Protein AF-A0A9P4S6C1-F1 (afdb_monomer_lite)

Secondary structure (DSSP, 8-state):
--HHHHHHHTT--TT---TT---HHHHHHHHT-HHHHHHHHHT---TT-TTTTTHHHHHHHHTT-HHHHHHHHTSTTS-TTSSTTT--BTTTTB-HHHHHHTSS-HHHHHHHHHTT--TTPPPPTTTT--HHHHHHHTT-HHHHHHHHHTT--

Organism: NCBI:txid1346257

Sequence (153 aa):
MALLEFLLANGGTPDWTDEDGWQPLHYAARAEDIRSSRILLEAGPTPFDLDFGDGVIEQAIKSNRPESIVAIFDSTFYPQRSLVRTRRLKSFELTPIQFAAGSTNCYIIELLLQRGGHPNENPAYYGGRTALQEAAEKGRMAMISLLLNADAE

pLDDT: mean 79.66, std 16.15, range [39.06, 96.69]

InterPro domains:
  IPR002110 Ankyrin repeat [PF00023] (20-45)
  IPR002110 Ankyrin repeat [PF12796] (90-151)
  IPR002110 Ankyrin repeat [PS50088] (20-44)
  IPR002110 Ankyrin repeat [PS50088] (127-153)
  IPR002110 Ankyrin repeat [SM00248] (20-49)
  IPR002110 Ankyrin repeat [SM00248] (92-121)
  IPR002110 Ankyrin repeat [SM00248] (127-153)
  IPR036770 Ankyrin repeat-containing domain superfamily [G3DSA:1.25.40.20] (1-153)
  IPR036770 Ankyrin repeat-containing domain superfamily [SSF48403] (3-152)
  IPR050776 Ankyrin Repeat and Cyclin-Dependent Kinase Inhibitor [PTHR24201] (87-152)

Foldseek 3Di:
DDPLVVCVVVPNAQADADPVNDGPLLVCLLVLVLVSNLVSLVSPHPCPVLVRNLCSLVSNLVSVRQSSNVSVLPRPNNPLPDQQQPQQRVVFGDGSLLSNLLPQDLVNNVSSVVSPHAQAHFATPPPRDGSLRSNVVNVNVVSNVSSVVSVHD

Radius of gyration: 15.98 Å; chains: 1; bounding box: 37×26×48 Å

Structure (mmCIF, N/CA/C/O backbone):
data_AF-A0A9P4S6C1-F1
#
_entry.id   AF-A0A9P4S6C1-F1
#
loop_
_atom_site.group_PDB
_atom_site.id
_atom_site.type_symbol
_atom_site.label_atom_id
_atom_site.label_alt_id
_atom_site.label_comp_id
_atom_site.label_asym_id
_atom_site.label_entity_id
_atom_site.label_seq_id
_atom_site.pdbx_PDB_ins_code
_atom_site.Cartn_x
_atom_site.Cartn_y
_atom_site.Cartn_z
_atom_site.occupancy
_atom_site.B_iso_or_equiv
_atom_site.auth_seq_id
_atom_site.auth_comp_id
_atom_site.auth_asym_id
_atom_site.auth_atom_id
_atom_site.pdbx_PDB_model_num
ATOM 1 N N . MET A 1 1 ? 3.681 3.276 -30.479 1.00 58.34 1 MET A N 1
ATOM 2 C CA . MET A 1 1 ? 4.666 2.843 -29.472 1.00 58.34 1 MET A CA 1
ATOM 3 C C . MET A 1 1 ? 4.967 4.044 -28.594 1.00 58.34 1 MET A C 1
ATOM 5 O O . MET A 1 1 ? 5.342 5.082 -29.132 1.00 58.34 1 MET A O 1
ATOM 9 N N . ALA A 1 2 ? 4.667 3.957 -27.300 1.00 85.56 2 ALA A N 1
ATOM 10 C CA . ALA A 1 2 ? 4.966 5.016 -26.333 1.00 85.56 2 ALA A CA 1
ATOM 11 C C . ALA A 1 2 ? 6.478 5.055 -26.029 1.00 85.56 2 ALA A C 1
ATOM 13 O O . ALA A 1 2 ? 7.152 4.039 -26.182 1.00 85.56 2 ALA A O 1
ATOM 14 N N . LEU A 1 3 ? 7.018 6.201 -25.588 1.00 87.38 3 LEU A N 1
ATOM 15 C CA . LEU A 1 3 ? 8.454 6.354 -25.287 1.00 87.38 3 LEU A CA 1
ATOM 16 C C . LEU A 1 3 ? 8.959 5.284 -24.304 1.00 87.38 3 LEU A C 1
ATOM 18 O O . LEU A 1 3 ? 10.014 4.704 -24.523 1.00 87.38 3 LEU A O 1
ATOM 22 N N . LEU A 1 4 ? 8.176 4.979 -23.268 1.00 88.00 4 LEU A N 1
ATOM 23 C CA . LEU A 1 4 ? 8.488 3.931 -22.297 1.00 88.00 4 LEU A CA 1
ATOM 24 C C . LEU A 1 4 ? 8.632 2.545 -22.951 1.00 88.00 4 LEU A C 1
ATOM 26 O O . LEU A 1 4 ? 9.627 1.864 -22.737 1.00 88.00 4 LEU A O 1
ATOM 30 N N . GLU A 1 5 ? 7.669 2.150 -23.788 1.00 88.19 5 GLU A N 1
ATOM 31 C CA . GLU A 1 5 ? 7.699 0.874 -24.521 1.00 88.19 5 GLU A CA 1
ATOM 32 C C . GLU A 1 5 ? 8.920 0.803 -25.452 1.00 88.19 5 GLU A C 1
ATOM 34 O O . GLU A 1 5 ? 9.567 -0.235 -25.553 1.00 88.19 5 GLU A O 1
ATOM 39 N N . PHE A 1 6 ? 9.258 1.922 -26.105 1.00 90.88 6 PHE A N 1
ATOM 40 C CA . PHE A 1 6 ? 10.441 2.021 -26.955 1.00 90.88 6 PHE A CA 1
ATOM 41 C C . PHE A 1 6 ? 11.736 1.836 -26.156 1.00 90.88 6 PHE A C 1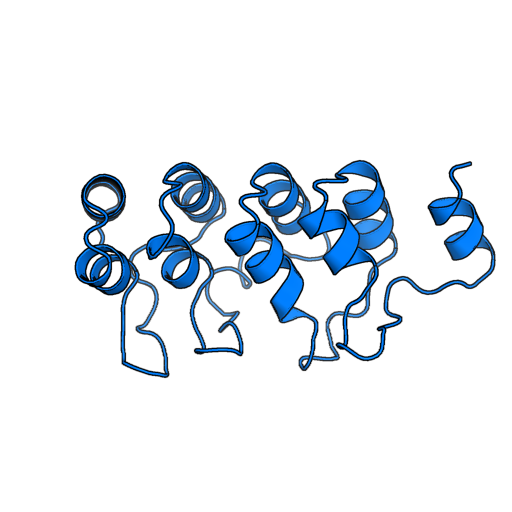
ATOM 43 O O . PHE A 1 6 ? 12.615 1.097 -26.593 1.00 90.88 6 PHE A O 1
ATOM 50 N N . LEU A 1 7 ? 11.859 2.478 -24.991 1.00 89.31 7 LEU A N 1
ATOM 51 C CA . LEU A 1 7 ? 13.043 2.352 -24.139 1.00 89.31 7 LEU A CA 1
ATOM 52 C C . LEU A 1 7 ? 13.220 0.914 -23.640 1.00 89.31 7 LEU A C 1
ATOM 54 O O . LEU A 1 7 ? 14.316 0.372 -23.765 1.00 89.31 7 LEU A O 1
ATOM 58 N N . LEU A 1 8 ? 12.145 0.269 -23.176 1.00 88.25 8 LEU A N 1
ATOM 59 C CA . LEU A 1 8 ? 12.174 -1.138 -22.757 1.00 88.25 8 LEU A CA 1
ATOM 60 C C . LEU A 1 8 ? 12.561 -2.072 -23.916 1.00 88.25 8 LEU A C 1
ATOM 62 O O . LEU A 1 8 ? 13.399 -2.957 -23.756 1.00 88.25 8 LEU A O 1
ATOM 66 N N . ALA A 1 9 ? 12.020 -1.837 -25.117 1.00 88.31 9 ALA A N 1
ATOM 67 C CA . ALA A 1 9 ? 12.350 -2.622 -26.308 1.00 88.31 9 ALA A CA 1
ATOM 68 C C . ALA A 1 9 ? 13.815 -2.472 -26.768 1.00 88.31 9 ALA A C 1
ATOM 70 O O . ALA A 1 9 ? 14.316 -3.334 -27.486 1.00 88.31 9 ALA A O 1
ATOM 71 N N . ASN A 1 10 ? 14.502 -1.400 -26.360 1.00 90.38 10 ASN A N 1
ATOM 72 C CA . ASN A 1 10 ? 15.899 -1.121 -26.708 1.00 90.38 10 ASN A CA 1
ATOM 73 C C . ASN A 1 10 ? 16.874 -1.368 -25.539 1.00 90.38 10 ASN A C 1
ATOM 75 O O . ASN A 1 10 ? 17.983 -0.837 -25.539 1.00 90.38 10 ASN A O 1
ATOM 79 N N . GLY A 1 11 ? 16.483 -2.182 -24.553 1.00 85.12 11 GLY A N 1
ATOM 80 C CA . GLY A 1 11 ? 17.360 -2.597 -23.453 1.00 85.12 11 GLY A CA 1
ATOM 81 C C . GLY A 1 11 ? 17.365 -1.664 -22.242 1.00 85.12 11 GLY A C 1
ATOM 82 O O . GLY A 1 11 ? 18.167 -1.867 -21.334 1.00 85.12 11 GLY A O 1
ATOM 83 N N . GLY A 1 12 ? 16.478 -0.666 -22.197 1.00 85.94 12 GLY A N 1
ATOM 84 C CA . GLY A 1 12 ? 16.157 0.019 -20.949 1.00 85.94 12 GLY A CA 1
ATOM 85 C C . GLY A 1 12 ? 15.526 -0.968 -19.971 1.00 85.94 12 GLY A C 1
ATOM 86 O O . GLY A 1 12 ? 14.682 -1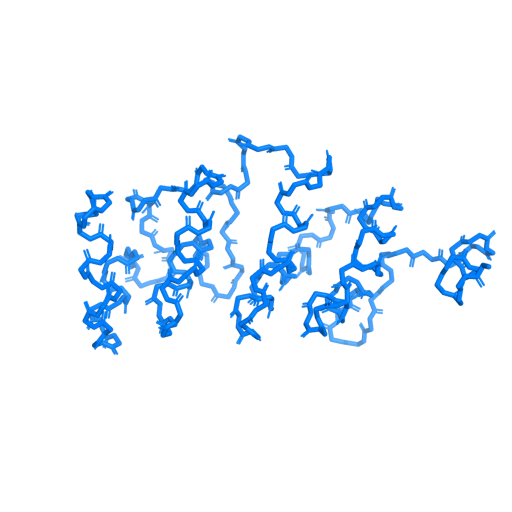.776 -20.362 1.00 85.94 12 GLY A O 1
ATOM 87 N N . THR A 1 13 ? 15.936 -0.923 -18.708 1.00 83.62 13 THR A N 1
ATOM 88 C CA . THR A 1 13 ? 15.449 -1.865 -17.699 1.00 83.62 13 THR A CA 1
ATOM 89 C C . THR A 1 13 ? 14.447 -1.182 -16.758 1.00 83.62 13 THR A C 1
ATOM 91 O O . THR A 1 13 ? 14.595 0.002 -16.440 1.00 83.62 13 THR A O 1
ATOM 94 N N . PRO A 1 14 ? 13.385 -1.885 -16.317 1.00 81.19 14 PRO A N 1
ATOM 95 C CA . PRO A 1 14 ? 12.378 -1.315 -15.419 1.00 81.19 14 PRO A CA 1
ATOM 96 C C . PRO A 1 14 ? 12.867 -1.185 -13.966 1.00 81.19 14 PRO A C 1
ATOM 98 O O . PRO A 1 14 ? 12.145 -0.639 -13.133 1.00 81.19 14 PRO A O 1
ATOM 101 N N . ASP A 1 15 ? 14.055 -1.710 -13.660 1.00 77.56 15 ASP A N 1
ATOM 102 C CA . ASP A 1 15 ? 14.622 -1.825 -12.317 1.00 77.56 15 ASP A CA 1
ATOM 103 C C . ASP A 1 15 ? 15.705 -0.789 -11.993 1.00 77.56 15 ASP A C 1
ATOM 105 O O . ASP A 1 15 ? 16.090 -0.690 -10.828 1.00 77.56 15 ASP A O 1
ATOM 109 N N . TRP A 1 16 ? 16.168 -0.001 -12.972 1.00 80.88 16 TRP A N 1
ATOM 110 C CA . TRP A 1 16 ? 17.127 1.071 -12.715 1.00 80.88 16 TRP A CA 1
ATOM 111 C C . TRP A 1 16 ? 16.592 2.049 -11.687 1.00 80.88 16 TRP A C 1
ATOM 113 O O . TRP A 1 16 ? 15.442 2.472 -11.762 1.00 80.88 16 TRP A O 1
ATOM 123 N N . THR A 1 17 ? 17.455 2.440 -10.762 1.00 79.88 17 THR A N 1
ATOM 124 C CA . THR A 1 17 ? 17.154 3.425 -9.734 1.00 79.88 17 THR A CA 1
ATOM 125 C C . THR A 1 17 ? 17.921 4.715 -9.979 1.00 79.88 17 THR A C 1
ATOM 127 O O . THR A 1 17 ? 19.026 4.696 -10.525 1.00 79.88 17 THR A O 1
ATOM 130 N N . ASP A 1 18 ? 17.355 5.838 -9.552 1.00 83.00 18 ASP A N 1
ATOM 131 C CA . ASP A 1 18 ? 18.097 7.092 -9.427 1.00 83.00 18 ASP A CA 1
ATOM 132 C C . ASP A 1 18 ? 18.928 7.148 -8.125 1.00 83.00 18 ASP A C 1
ATOM 134 O O . ASP A 1 18 ? 19.105 6.142 -7.434 1.00 83.00 18 ASP A O 1
ATOM 138 N N . GLU A 1 19 ? 19.459 8.331 -7.803 1.00 82.12 19 GLU A N 1
ATOM 139 C CA . GLU A 1 19 ? 20.272 8.591 -6.604 1.00 82.12 19 GLU A CA 1
ATOM 140 C C . GLU A 1 19 ? 19.498 8.387 -5.289 1.00 82.12 19 GLU A C 1
ATOM 142 O O . GLU A 1 19 ? 20.108 8.084 -4.263 1.00 82.12 19 GLU A O 1
ATOM 147 N N . ASP A 1 20 ? 18.167 8.497 -5.328 1.00 75.06 20 ASP A N 1
ATOM 148 C CA . ASP A 1 20 ? 17.262 8.262 -4.199 1.00 75.06 20 ASP A CA 1
ATOM 149 C C . ASP A 1 20 ? 16.781 6.799 -4.138 1.00 75.06 20 ASP A C 1
ATOM 151 O O . ASP A 1 20 ? 15.980 6.424 -3.274 1.00 75.06 20 ASP A O 1
ATOM 155 N N . GLY A 1 21 ? 17.251 5.959 -5.065 1.00 77.12 21 GLY A N 1
ATOM 156 C CA . GLY A 1 21 ? 16.842 4.567 -5.174 1.00 77.12 21 GLY A CA 1
ATOM 157 C C . GLY A 1 21 ? 15.474 4.370 -5.836 1.00 77.12 21 GLY A C 1
ATOM 158 O O . GLY A 1 21 ? 14.892 3.286 -5.749 1.00 77.12 21 GLY A O 1
ATOM 159 N N . TRP A 1 22 ? 14.916 5.389 -6.495 1.00 80.69 22 TRP A N 1
ATOM 160 C CA . TRP A 1 22 ? 13.603 5.290 -7.125 1.00 80.69 22 TRP A CA 1
ATOM 161 C C . TRP A 1 22 ? 13.684 4.651 -8.504 1.00 80.69 22 TRP A C 1
ATOM 163 O O . TRP A 1 22 ? 14.249 5.191 -9.451 1.00 80.69 22 TRP A O 1
ATOM 173 N N . GLN A 1 23 ? 13.008 3.515 -8.632 1.00 85.25 23 GLN A N 1
ATOM 174 C CA . GLN A 1 23 ? 12.674 2.914 -9.922 1.00 85.25 23 GLN A CA 1
ATOM 175 C C . GLN A 1 23 ? 11.615 3.724 -10.688 1.00 85.25 23 GLN A C 1
ATOM 177 O O . GLN A 1 23 ? 10.771 4.368 -10.053 1.00 85.25 23 GLN A O 1
ATOM 182 N N . PRO A 1 24 ? 11.532 3.600 -12.029 1.00 89.00 24 PRO A N 1
ATOM 183 C CA . PRO A 1 24 ? 10.462 4.182 -12.841 1.00 89.00 24 PRO A CA 1
ATOM 184 C C . PRO A 1 24 ? 9.047 3.932 -12.296 1.00 89.00 24 PRO A C 1
ATOM 186 O O . PRO A 1 24 ? 8.174 4.796 -12.405 1.00 89.00 24 PRO A O 1
ATOM 189 N N . LEU A 1 25 ? 8.816 2.777 -11.660 1.00 87.44 25 LEU A N 1
ATOM 190 C CA . LEU A 1 25 ? 7.514 2.434 -11.088 1.00 87.44 25 LEU A CA 1
ATOM 191 C C . LEU A 1 25 ? 7.128 3.338 -9.903 1.00 87.44 25 LEU A C 1
ATOM 193 O O . LEU A 1 25 ? 5.947 3.639 -9.750 1.00 87.44 25 LEU A O 1
ATOM 197 N N . HIS A 1 26 ? 8.086 3.844 -9.117 1.00 84.75 26 HIS A N 1
ATOM 198 C CA . HIS A 1 26 ? 7.812 4.825 -8.057 1.00 84.75 26 HIS A CA 1
ATOM 199 C C . HIS A 1 26 ? 7.205 6.102 -8.638 1.00 84.75 26 HIS A C 1
ATOM 201 O O . HIS A 1 26 ? 6.203 6.613 -8.134 1.00 84.75 26 HIS A O 1
ATOM 207 N N . TYR A 1 27 ? 7.783 6.590 -9.735 1.00 89.81 27 TYR A N 1
ATOM 208 C CA . TYR A 1 27 ? 7.311 7.781 -10.429 1.00 89.81 27 TYR A CA 1
ATOM 209 C C . TYR A 1 27 ? 5.931 7.571 -11.046 1.00 89.81 27 TYR A C 1
ATOM 211 O O . TYR A 1 27 ? 5.047 8.407 -10.848 1.00 89.81 27 TYR A O 1
ATOM 219 N N . ALA A 1 28 ? 5.722 6.444 -11.730 1.00 91.44 28 ALA A N 1
ATOM 220 C CA . ALA A 1 28 ? 4.429 6.106 -12.320 1.00 91.44 28 ALA A CA 1
ATOM 221 C C . ALA A 1 28 ? 3.333 5.971 -11.247 1.00 91.44 28 ALA A C 1
ATOM 223 O O . ALA A 1 28 ? 2.268 6.577 -11.376 1.00 91.44 28 ALA A O 1
ATOM 224 N N . ALA A 1 29 ? 3.622 5.276 -10.141 1.00 88.81 29 ALA A N 1
ATOM 225 C CA . ALA A 1 29 ? 2.691 5.109 -9.029 1.00 88.81 29 ALA A CA 1
ATOM 226 C C . ALA A 1 29 ? 2.353 6.444 -8.351 1.00 88.81 29 ALA A C 1
ATOM 228 O O . ALA A 1 29 ? 1.178 6.720 -8.102 1.00 88.81 29 ALA A O 1
ATOM 229 N N . ARG A 1 30 ? 3.357 7.301 -8.103 1.00 90.50 30 ARG A N 1
ATOM 230 C CA . ARG A 1 30 ? 3.186 8.647 -7.522 1.00 90.50 30 ARG A CA 1
ATOM 231 C C . ARG A 1 30 ? 2.360 9.573 -8.415 1.00 90.50 30 ARG A C 1
ATOM 233 O O . ARG A 1 30 ? 1.596 10.397 -7.902 1.00 90.50 30 ARG A O 1
ATOM 240 N N . ALA A 1 31 ? 2.548 9.465 -9.727 1.00 93.38 31 ALA A N 1
ATOM 241 C CA . ALA A 1 31 ? 1.842 10.251 -10.732 1.00 93.38 31 ALA A CA 1
ATOM 242 C C . ALA A 1 31 ? 0.445 9.704 -11.068 1.00 93.38 31 ALA A C 1
ATOM 244 O O . ALA A 1 31 ? -0.298 10.397 -11.754 1.00 93.38 31 ALA A O 1
ATOM 245 N N . GLU A 1 32 ? 0.088 8.507 -10.581 1.00 93.50 32 GLU A N 1
ATOM 246 C CA . GLU A 1 32 ? -1.136 7.786 -10.970 1.00 93.50 32 GLU A CA 1
ATOM 247 C C . GLU A 1 32 ? -1.201 7.456 -12.463 1.00 93.50 32 GLU A C 1
ATOM 249 O O . GLU A 1 32 ? -2.268 7.307 -13.058 1.00 93.50 32 GLU A O 1
ATOM 254 N N . ASP A 1 33 ? -0.033 7.310 -13.088 1.00 94.75 33 ASP A N 1
ATOM 255 C CA . ASP A 1 33 ? 0.057 6.870 -14.470 1.00 94.75 33 ASP A CA 1
ATOM 256 C C . ASP A 1 33 ? -0.129 5.352 -14.516 1.00 94.75 33 ASP A C 1
ATOM 258 O O . ASP A 1 33 ? 0.823 4.565 -14.485 1.00 94.75 33 ASP A O 1
ATOM 262 N N . ILE A 1 34 ? -1.394 4.934 -14.557 1.00 92.50 34 ILE A N 1
ATOM 263 C CA . ILE A 1 34 ? -1.789 3.521 -14.554 1.00 92.50 34 ILE A CA 1
ATOM 264 C C . ILE A 1 34 ? -1.261 2.788 -15.782 1.00 92.50 34 ILE A C 1
ATOM 266 O O . ILE A 1 34 ? -0.919 1.609 -15.694 1.00 92.50 34 ILE A O 1
ATOM 270 N N . ARG A 1 35 ? -1.165 3.470 -16.928 1.00 91.88 35 ARG A N 1
ATOM 271 C CA . ARG A 1 35 ? -0.653 2.856 -18.153 1.00 91.88 35 ARG A CA 1
ATOM 272 C C . ARG A 1 35 ? 0.826 2.534 -17.997 1.00 91.88 35 ARG A C 1
ATOM 274 O O . ARG A 1 35 ? 1.213 1.389 -18.219 1.00 91.88 35 ARG A O 1
ATOM 281 N N . SER A 1 36 ? 1.627 3.516 -17.594 1.00 91.12 36 SER A N 1
ATOM 282 C CA . SER A 1 36 ? 3.057 3.299 -17.368 1.00 91.12 36 SER A CA 1
ATOM 283 C C . SER A 1 36 ? 3.290 2.302 -16.237 1.00 91.12 36 SER A C 1
ATOM 285 O O . SER A 1 36 ? 4.142 1.430 -16.369 1.00 91.12 36 SER A O 1
ATOM 287 N N . SER A 1 37 ? 2.481 2.352 -15.172 1.00 89.31 37 SER A N 1
ATOM 288 C CA . SER A 1 37 ? 2.560 1.395 -14.062 1.00 89.31 37 SER A CA 1
ATOM 289 C C . SER A 1 37 ? 2.320 -0.039 -14.534 1.00 89.31 37 SER A C 1
ATOM 291 O O . SER A 1 37 ? 3.094 -0.921 -14.184 1.00 89.31 37 SER A O 1
ATOM 293 N N . ARG A 1 38 ? 1.298 -0.283 -15.369 1.00 87.62 38 ARG A N 1
ATOM 294 C CA . ARG A 1 38 ? 1.023 -1.614 -15.942 1.00 87.62 38 ARG A CA 1
ATOM 295 C C . ARG A 1 38 ? 2.157 -2.101 -16.835 1.00 87.62 38 ARG A C 1
ATOM 297 O O . ARG A 1 38 ? 2.617 -3.214 -16.634 1.00 87.62 38 ARG A O 1
ATOM 304 N N . ILE A 1 39 ? 2.644 -1.257 -17.747 1.00 88.31 39 ILE A N 1
ATOM 305 C CA . ILE A 1 39 ? 3.771 -1.601 -18.632 1.00 88.31 39 ILE A CA 1
ATOM 306 C C . ILE A 1 39 ? 5.006 -1.982 -17.808 1.00 88.31 39 ILE A C 1
ATOM 308 O O . ILE A 1 39 ? 5.656 -2.983 -18.093 1.00 88.31 39 ILE A O 1
ATOM 312 N N . LEU A 1 40 ? 5.319 -1.203 -16.769 1.00 87.12 40 LEU A N 1
ATOM 313 C CA . LEU A 1 40 ? 6.447 -1.479 -15.884 1.00 87.12 40 LEU A CA 1
ATOM 314 C C . LEU A 1 40 ? 6.236 -2.779 -15.103 1.00 87.12 40 LEU A C 1
ATOM 316 O O . LEU A 1 40 ? 7.125 -3.616 -15.105 1.00 87.12 40 LEU A O 1
ATOM 320 N N . LEU A 1 41 ? 5.065 -2.990 -14.495 1.00 82.00 41 LEU A N 1
ATOM 321 C CA . LEU A 1 41 ? 4.734 -4.222 -13.765 1.00 82.00 41 LEU A CA 1
ATOM 322 C C . LEU A 1 41 ? 4.787 -5.472 -14.664 1.00 82.00 41 LEU A C 1
ATOM 324 O O . LEU A 1 41 ? 5.265 -6.515 -14.224 1.00 82.00 41 LEU A O 1
ATOM 328 N N . GLU A 1 42 ? 4.330 -5.370 -15.915 1.00 82.62 42 GLU A N 1
ATOM 329 C CA . GLU A 1 42 ? 4.390 -6.441 -16.922 1.00 82.62 42 GLU A CA 1
ATOM 330 C C . GLU A 1 42 ? 5.823 -6.729 -17.385 1.00 82.62 42 GLU A C 1
ATOM 332 O O . GLU A 1 42 ? 6.167 -7.886 -17.626 1.00 82.62 42 GLU A O 1
ATOM 337 N N . ALA A 1 43 ? 6.673 -5.700 -17.466 1.00 81.56 43 ALA A N 1
ATOM 338 C CA . ALA A 1 43 ? 8.097 -5.853 -17.762 1.00 81.56 43 ALA A CA 1
ATOM 339 C C . ALA A 1 43 ? 8.874 -6.547 -16.626 1.00 81.56 43 ALA A C 1
ATOM 341 O O . ALA A 1 43 ? 10.018 -6.947 -16.831 1.00 81.56 43 ALA A O 1
ATOM 342 N N . GLY A 1 44 ? 8.251 -6.718 -15.454 1.00 72.06 44 GLY A N 1
ATOM 343 C CA . GLY A 1 44 ? 8.757 -7.525 -14.350 1.00 72.06 44 GLY A CA 1
ATOM 344 C C . GLY A 1 44 ? 9.988 -6.941 -13.659 1.00 72.06 44 GLY A C 1
ATOM 345 O O . GLY A 1 44 ? 11.044 -7.575 -13.703 1.00 72.06 44 GLY A O 1
ATOM 346 N N . PRO A 1 45 ? 9.888 -5.763 -13.006 1.00 64.88 45 PRO A N 1
ATOM 347 C CA . PRO A 1 45 ? 10.967 -5.232 -12.183 1.00 64.88 45 PRO A CA 1
ATOM 348 C C . PRO A 1 45 ? 11.375 -6.290 -11.158 1.00 64.88 45 PRO A C 1
ATOM 350 O O . PRO A 1 45 ? 10.526 -6.917 -10.517 1.00 64.88 45 PRO A O 1
ATOM 353 N N . THR A 1 46 ? 12.679 -6.528 -11.031 1.00 54.41 46 THR A N 1
ATOM 354 C CA . THR A 1 46 ? 13.204 -7.538 -10.114 1.00 54.41 46 THR A CA 1
ATOM 355 C C . THR A 1 46 ? 12.817 -7.162 -8.672 1.00 54.41 46 THR A C 1
ATOM 357 O O . THR A 1 46 ? 13.120 -6.063 -8.210 1.00 54.41 46 THR A O 1
ATOM 360 N N . PRO A 1 47 ? 12.120 -8.041 -7.926 1.00 47.72 47 PRO A N 1
ATOM 361 C CA . PRO A 1 47 ? 11.559 -7.690 -6.621 1.00 47.72 47 PRO A CA 1
ATOM 362 C C . PRO A 1 47 ? 12.560 -7.836 -5.461 1.00 47.72 47 PRO A C 1
ATOM 364 O O . PRO A 1 47 ? 12.137 -7.907 -4.309 1.00 47.72 47 PRO A O 1
ATOM 367 N N . PHE A 1 48 ? 13.868 -7.920 -5.735 1.00 42.12 48 PHE A N 1
ATOM 368 C CA . PHE A 1 48 ? 14.839 -8.443 -4.766 1.00 42.12 48 PHE A CA 1
ATOM 369 C C . PHE A 1 48 ? 15.942 -7.501 -4.301 1.00 42.12 48 PHE A C 1
ATOM 371 O O . PHE A 1 48 ? 16.604 -7.854 -3.325 1.00 42.12 48 PHE A O 1
ATOM 378 N N . ASP A 1 49 ? 16.057 -6.284 -4.834 1.00 42.50 49 ASP A N 1
ATOM 379 C CA . ASP A 1 49 ? 16.707 -5.231 -4.051 1.00 42.50 49 ASP A CA 1
ATOM 380 C C . ASP A 1 49 ? 15.687 -4.715 -3.034 1.00 42.50 49 ASP A C 1
ATOM 382 O O . ASP A 1 49 ? 15.023 -3.684 -3.176 1.00 42.50 49 ASP A O 1
ATOM 386 N N . LEU A 1 50 ? 15.563 -5.529 -1.981 1.00 42.38 50 LEU A N 1
ATOM 387 C CA . LEU A 1 50 ? 14.804 -5.328 -0.745 1.00 42.38 50 LEU A CA 1
ATOM 388 C C . LEU A 1 50 ? 15.144 -3.998 -0.049 1.00 42.38 50 LEU A C 1
ATOM 390 O O . LEU A 1 50 ? 14.527 -3.656 0.957 1.00 42.38 50 LEU A O 1
ATOM 394 N N . ASP A 1 51 ? 16.098 -3.230 -0.575 1.00 44.09 51 ASP A N 1
ATOM 395 C CA . ASP A 1 51 ? 16.373 -1.871 -0.142 1.00 44.09 51 ASP A CA 1
ATOM 396 C C . ASP A 1 51 ? 15.375 -0.835 -0.669 1.00 44.09 51 ASP A C 1
ATOM 398 O O . ASP A 1 51 ? 15.092 0.117 0.060 1.00 44.09 51 ASP A O 1
ATOM 402 N N . PHE A 1 52 ? 14.768 -1.052 -1.841 1.00 43.47 52 PHE A N 1
ATOM 403 C CA . PHE A 1 52 ? 13.931 -0.042 -2.510 1.00 43.47 52 PHE A CA 1
ATOM 404 C C . PHE A 1 52 ? 12.580 -0.566 -3.028 1.00 43.47 52 PHE A C 1
ATOM 406 O O . PHE A 1 52 ? 11.657 0.217 -3.246 1.00 43.47 52 PHE A O 1
ATOM 413 N N . GLY A 1 53 ? 12.401 -1.888 -3.149 1.00 43.38 53 GLY A N 1
ATOM 414 C CA . GLY A 1 53 ? 11.179 -2.513 -3.684 1.00 43.38 53 GLY A CA 1
ATOM 415 C C . GLY A 1 53 ? 9.909 -2.391 -2.822 1.00 43.38 53 GLY A C 1
ATOM 416 O O . GLY A 1 53 ? 8.834 -2.800 -3.270 1.00 43.38 53 GLY A O 1
ATOM 417 N N . ASP A 1 54 ? 10.008 -1.845 -1.608 1.00 55.84 54 ASP A N 1
ATOM 418 C CA . ASP A 1 54 ? 8.890 -1.687 -0.664 1.00 55.84 54 ASP A CA 1
ATOM 419 C C . ASP A 1 54 ? 8.265 -0.275 -0.707 1.00 55.84 54 ASP A C 1
ATOM 421 O O . ASP A 1 54 ? 7.134 -0.079 -0.258 1.00 55.84 54 ASP A O 1
ATOM 425 N N . GLY A 1 55 ? 8.947 0.701 -1.321 1.00 70.81 55 GLY A N 1
ATOM 426 C CA . GLY A 1 55 ? 8.533 2.106 -1.336 1.00 70.81 55 GLY A CA 1
ATOM 427 C C . GLY A 1 55 ? 7.385 2.438 -2.292 1.00 70.81 55 GLY A C 1
ATOM 428 O O . GLY A 1 55 ? 6.693 3.427 -2.074 1.00 70.81 55 GLY A O 1
ATOM 429 N N . VAL A 1 56 ? 7.126 1.637 -3.331 1.00 79.62 56 VAL A N 1
ATOM 430 C CA . VAL A 1 56 ? 6.115 1.979 -4.355 1.00 79.62 56 VAL A CA 1
ATOM 431 C C . VAL A 1 56 ? 4.701 2.042 -3.762 1.00 79.62 56 VAL A C 1
ATOM 433 O O . VAL A 1 56 ? 3.977 3.010 -4.001 1.00 79.62 56 VAL A O 1
ATOM 436 N N . ILE A 1 57 ? 4.303 1.039 -2.965 1.00 79.69 57 ILE A N 1
ATOM 437 C CA . ILE A 1 57 ? 2.978 1.016 -2.318 1.00 79.69 57 ILE A CA 1
ATOM 438 C C . ILE A 1 57 ? 2.896 2.116 -1.257 1.00 79.69 57 ILE A C 1
ATOM 440 O O . ILE A 1 57 ? 1.899 2.836 -1.219 1.00 79.69 57 ILE A O 1
ATOM 444 N N . GLU A 1 58 ? 3.943 2.306 -0.443 1.00 78.44 58 GLU A N 1
ATOM 445 C CA . GLU A 1 58 ? 3.990 3.431 0.500 1.00 78.44 58 GLU A CA 1
ATOM 446 C C . GLU A 1 58 ? 3.807 4.762 -0.214 1.00 78.44 58 GLU A C 1
ATOM 448 O O . GLU A 1 58 ? 3.040 5.605 0.237 1.00 78.44 58 GLU A O 1
ATOM 453 N N . GLN A 1 59 ? 4.514 4.962 -1.324 1.00 83.44 59 GLN A N 1
ATOM 454 C CA . GLN A 1 59 ? 4.488 6.201 -2.077 1.00 83.44 59 GLN A CA 1
ATOM 455 C C . GLN A 1 59 ? 3.108 6.433 -2.683 1.00 83.44 59 GLN A C 1
ATOM 457 O O . GLN A 1 59 ? 2.622 7.566 -2.649 1.00 83.44 59 GLN A O 1
ATOM 462 N N . ALA A 1 60 ? 2.457 5.383 -3.187 1.00 87.56 60 ALA A N 1
ATOM 463 C CA . ALA A 1 60 ? 1.081 5.454 -3.658 1.00 87.56 60 ALA A CA 1
ATOM 464 C C . ALA A 1 60 ? 0.117 5.827 -2.516 1.00 87.56 60 ALA A C 1
ATOM 466 O O . ALA A 1 60 ? -0.714 6.715 -2.698 1.00 87.56 60 ALA A O 1
ATOM 467 N N . ILE A 1 61 ? 0.278 5.257 -1.315 1.00 86.44 61 ILE A N 1
ATOM 468 C CA . ILE A 1 61 ? -0.530 5.619 -0.136 1.00 86.44 61 ILE A CA 1
ATOM 469 C C . ILE A 1 61 ? -0.256 7.068 0.303 1.00 86.44 61 ILE A C 1
ATOM 471 O O . ILE A 1 61 ? -1.191 7.860 0.409 1.00 86.44 61 ILE A O 1
ATOM 475 N N . LYS A 1 62 ? 1.015 7.450 0.496 1.00 85.19 62 LYS A N 1
ATOM 476 C CA . LYS A 1 62 ? 1.460 8.814 0.861 1.00 85.19 62 LYS A CA 1
ATOM 477 C C . LYS A 1 62 ? 0.944 9.864 -0.121 1.00 85.19 62 LYS A C 1
ATOM 479 O O . LYS A 1 62 ? 0.573 10.960 0.285 1.00 85.19 62 LYS A O 1
ATOM 484 N N . SER A 1 63 ? 0.927 9.525 -1.407 1.00 90.06 63 SER A N 1
ATOM 485 C CA . SER A 1 63 ? 0.496 10.420 -2.487 1.00 90.06 63 SER A CA 1
ATOM 486 C C . SER A 1 63 ? -1.003 10.338 -2.777 1.00 90.06 63 SER A C 1
ATOM 488 O O . SER A 1 63 ? -1.461 10.997 -3.706 1.00 90.06 63 SER A O 1
ATOM 490 N N . ASN A 1 64 ? -1.754 9.550 -2.002 1.00 92.19 64 ASN A N 1
ATOM 491 C CA . ASN A 1 64 ? -3.189 9.346 -2.149 1.00 92.19 64 ASN A CA 1
ATOM 492 C C . ASN A 1 64 ? -3.606 8.845 -3.545 1.00 92.19 64 ASN A C 1
ATOM 494 O O . ASN A 1 64 ? -4.451 9.463 -4.190 1.00 92.19 64 ASN A O 1
ATOM 498 N N . ARG A 1 65 ? -2.983 7.755 -4.015 1.00 93.75 65 ARG A N 1
ATOM 499 C CA . ARG A 1 65 ? -3.141 7.200 -5.373 1.00 93.75 65 ARG A CA 1
ATOM 500 C C . ARG A 1 65 ? -3.835 5.833 -5.386 1.00 93.75 65 ARG A C 1
ATOM 502 O O . ARG A 1 65 ? -3.153 4.809 -5.524 1.00 93.75 65 ARG A O 1
ATOM 509 N N . PRO A 1 66 ? -5.155 5.765 -5.156 1.00 90.75 66 PRO A N 1
ATOM 510 C CA . PRO A 1 66 ? -5.847 4.494 -4.990 1.00 90.75 66 PRO A CA 1
ATOM 511 C C . PRO A 1 66 ? -5.821 3.614 -6.246 1.00 90.75 66 PRO A C 1
ATOM 513 O O . PRO A 1 66 ? -5.684 2.396 -6.123 1.00 90.75 66 PRO A O 1
ATOM 516 N N . GLU A 1 67 ? -5.874 4.178 -7.451 1.00 91.31 67 GLU A N 1
ATOM 517 C CA . GLU A 1 67 ? -5.825 3.387 -8.685 1.00 91.31 67 GLU A CA 1
ATOM 518 C C . GLU A 1 67 ? -4.443 2.758 -8.901 1.00 91.31 67 GLU A C 1
ATOM 520 O O . GLU A 1 67 ? -4.348 1.618 -9.363 1.00 91.31 67 GLU A O 1
ATOM 525 N N . SER A 1 68 ? -3.369 3.454 -8.511 1.00 89.06 68 SER A N 1
ATOM 526 C CA . SER A 1 68 ? -2.018 2.879 -8.498 1.00 89.06 68 SER A CA 1
ATOM 527 C C . SER A 1 68 ? -1.933 1.711 -7.522 1.00 89.06 68 SER A C 1
ATOM 529 O O . SER A 1 68 ? -1.396 0.663 -7.873 1.00 89.06 68 SER A O 1
ATOM 531 N N . ILE A 1 69 ? -2.497 1.861 -6.317 1.00 85.88 69 ILE A N 1
ATOM 532 C CA . ILE A 1 69 ? -2.563 0.791 -5.309 1.00 85.88 69 ILE A CA 1
ATOM 533 C C . ILE A 1 69 ? -3.260 -0.438 -5.903 1.00 85.88 69 ILE A C 1
ATOM 535 O O . ILE A 1 69 ? -2.718 -1.541 -5.856 1.00 85.88 69 ILE A O 1
ATOM 539 N N . VAL A 1 70 ? -4.419 -0.240 -6.534 1.00 85.62 70 VAL A N 1
ATOM 540 C CA . VAL A 1 70 ? -5.177 -1.303 -7.207 1.00 85.62 70 VAL A CA 1
ATOM 541 C C . VAL A 1 70 ? -4.353 -1.979 -8.301 1.00 85.62 70 VAL A C 1
ATOM 543 O O . VAL A 1 70 ? -4.260 -3.206 -8.309 1.00 85.62 70 VAL A O 1
ATOM 546 N N . ALA A 1 71 ? -3.730 -1.204 -9.193 1.00 85.00 71 ALA A N 1
ATOM 547 C CA . ALA A 1 71 ? -2.931 -1.733 -10.297 1.00 85.00 71 ALA A CA 1
ATOM 548 C C . ALA A 1 71 ? -1.727 -2.552 -9.811 1.00 85.00 71 ALA A C 1
ATOM 550 O O . ALA A 1 71 ? -1.399 -3.575 -10.410 1.00 85.00 71 ALA A O 1
ATOM 551 N N . ILE A 1 72 ? -1.098 -2.126 -8.713 1.00 81.31 72 ILE A N 1
ATOM 552 C CA . ILE A 1 72 ? 0.002 -2.853 -8.079 1.00 81.31 72 ILE A CA 1
ATOM 553 C C . ILE A 1 72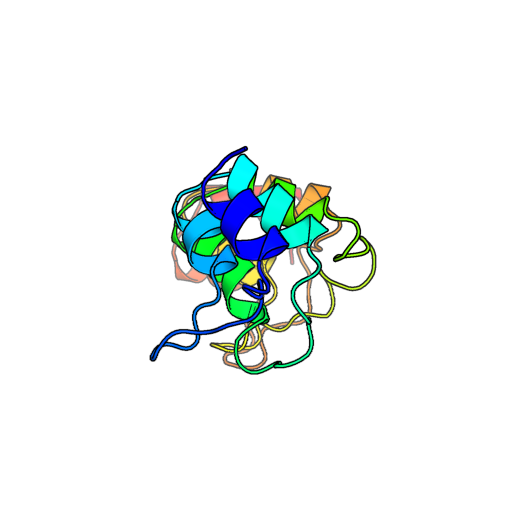 ? -0.515 -4.161 -7.466 1.00 81.31 72 ILE A C 1
ATOM 555 O O . ILE A 1 72 ? 0.035 -5.216 -7.761 1.00 81.31 72 ILE A O 1
ATOM 559 N N . PHE A 1 73 ? -1.592 -4.131 -6.675 1.00 76.56 73 PHE A N 1
ATOM 560 C CA . PHE A 1 73 ? -2.143 -5.339 -6.039 1.00 76.56 73 PHE A CA 1
ATOM 561 C C . PHE A 1 73 ? -2.748 -6.354 -7.021 1.00 76.56 73 PHE A C 1
ATOM 563 O O . PHE A 1 73 ? -2.764 -7.545 -6.720 1.00 76.56 73 PHE A O 1
ATOM 570 N N . ASP A 1 74 ? -3.252 -5.906 -8.174 1.00 78.62 74 ASP A N 1
ATOM 571 C CA . ASP A 1 74 ? -3.807 -6.784 -9.216 1.00 78.62 74 ASP A CA 1
ATOM 572 C C . ASP A 1 74 ? -2.745 -7.341 -10.173 1.00 78.62 74 ASP A C 1
ATOM 574 O O . ASP A 1 74 ? -3.065 -8.153 -11.045 1.00 78.62 74 ASP A O 1
ATOM 578 N N . SER A 1 75 ? -1.486 -6.919 -10.043 1.00 74.25 75 SER A N 1
ATOM 579 C CA . SER A 1 75 ? -0.423 -7.390 -10.923 1.00 74.25 75 SER A CA 1
ATOM 580 C C . SER A 1 75 ? -0.093 -8.860 -10.646 1.00 74.25 75 SER A C 1
ATOM 582 O O . SER A 1 75 ? -0.041 -9.322 -9.503 1.00 74.25 75 SER A O 1
ATOM 584 N N . THR A 1 76 ? 0.190 -9.616 -11.707 1.00 61.78 76 THR A N 1
ATOM 585 C CA . THR A 1 76 ? 0.589 -11.031 -11.610 1.00 61.78 76 THR A CA 1
ATOM 586 C C . THR A 1 76 ? 1.924 -11.226 -10.887 1.00 61.78 76 THR A C 1
ATOM 588 O O . THR A 1 76 ? 2.232 -12.338 -10.466 1.00 61.78 76 THR A O 1
ATOM 591 N N . PHE A 1 77 ? 2.705 -10.152 -10.732 1.00 57.38 77 PHE A N 1
ATOM 592 C CA . PHE A 1 77 ? 3.965 -10.126 -9.988 1.00 57.38 77 PHE A CA 1
ATOM 593 C C . PHE A 1 77 ? 3.760 -10.116 -8.466 1.00 57.38 77 PHE A C 1
ATOM 595 O O . PHE A 1 77 ? 4.669 -10.482 -7.721 1.00 57.38 77 PHE A O 1
ATOM 602 N N . TYR A 1 78 ? 2.563 -9.752 -7.998 1.00 54.31 78 TYR A N 1
ATOM 603 C CA . TYR A 1 78 ? 2.214 -9.644 -6.586 1.00 54.31 78 TYR A CA 1
ATOM 604 C C . TYR A 1 78 ? 1.083 -10.624 -6.214 1.00 54.31 78 TYR A C 1
ATOM 606 O O . TYR A 1 78 ? -0.053 -10.209 -5.987 1.00 54.31 78 TYR A O 1
ATOM 614 N N . PRO A 1 79 ? 1.338 -11.948 -6.136 1.00 45.84 79 PRO A N 1
ATOM 615 C CA . PRO A 1 79 ? 0.285 -12.921 -5.862 1.00 45.84 79 PRO A CA 1
ATOM 616 C C . PRO A 1 79 ? -0.394 -12.671 -4.503 1.00 45.84 79 PRO A C 1
ATOM 618 O O . PRO A 1 79 ? 0.246 -12.605 -3.449 1.00 45.84 79 PRO A O 1
ATOM 621 N N . GLN A 1 80 ? -1.727 -12.588 -4.560 1.00 44.44 80 GLN A N 1
ATOM 622 C CA . GLN A 1 80 ? -2.684 -12.105 -3.551 1.00 44.44 80 GLN A CA 1
ATOM 623 C C . GLN A 1 80 ? -2.730 -12.824 -2.182 1.00 44.44 80 GLN A C 1
ATOM 625 O O . GLN A 1 80 ? -3.721 -12.724 -1.465 1.00 44.44 80 GLN A O 1
ATOM 630 N N . ARG A 1 81 ? -1.709 -13.580 -1.767 1.00 39.34 81 ARG A N 1
ATOM 631 C CA . ARG A 1 81 ? -1.762 -14.331 -0.493 1.00 39.34 81 ARG A CA 1
ATOM 632 C C . ARG A 1 81 ? -0.601 -14.121 0.467 1.00 39.34 81 ARG A C 1
ATOM 634 O O . ARG A 1 81 ? -0.745 -14.484 1.629 1.00 39.34 81 ARG A O 1
ATOM 641 N N . SER A 1 82 ? 0.498 -13.502 0.036 1.00 40.19 82 SER A N 1
ATOM 642 C CA . SER A 1 82 ? 1.676 -13.309 0.901 1.00 40.19 82 SER A CA 1
ATOM 643 C C . SER A 1 82 ? 2.092 -11.850 1.094 1.00 40.19 82 SER A C 1
ATOM 645 O O . SER A 1 82 ? 3.017 -11.585 1.849 1.00 40.19 82 SER A O 1
ATOM 647 N N . LEU A 1 83 ? 1.456 -10.886 0.423 1.00 44.88 83 LEU A N 1
ATOM 648 C CA . LEU A 1 83 ? 1.999 -9.522 0.355 1.00 44.88 83 LEU A CA 1
ATOM 649 C C . LEU A 1 83 ? 1.356 -8.532 1.319 1.00 44.88 83 LEU A C 1
ATOM 651 O O . LEU A 1 83 ? 2.053 -7.643 1.795 1.00 44.88 83 LEU A O 1
ATOM 655 N N . VAL A 1 84 ? 0.082 -8.709 1.683 1.00 47.91 84 VAL A N 1
ATOM 656 C CA . VAL A 1 84 ? -0.539 -7.828 2.689 1.00 47.91 84 VAL A CA 1
ATOM 657 C C . VAL A 1 84 ? -0.152 -8.221 4.120 1.00 47.91 84 VAL A C 1
ATOM 659 O O . VAL A 1 84 ? -0.051 -7.358 4.984 1.00 47.91 84 VAL A O 1
ATOM 662 N N . ARG A 1 85 ? 0.167 -9.506 4.333 1.00 39.06 85 ARG A N 1
ATOM 663 C CA . ARG A 1 85 ? 0.533 -10.092 5.635 1.00 39.06 85 ARG A CA 1
ATOM 664 C C . ARG A 1 85 ? 2.024 -10.062 5.972 1.00 39.06 85 ARG A C 1
ATOM 666 O O . ARG A 1 85 ? 2.392 -10.291 7.118 1.00 39.06 85 ARG A O 1
ATOM 673 N N . THR A 1 86 ? 2.902 -9.871 4.986 1.00 39.81 86 THR A N 1
ATOM 674 C CA . THR A 1 86 ? 4.343 -10.142 5.175 1.00 39.81 86 THR A CA 1
ATOM 675 C C . THR A 1 86 ? 5.253 -8.987 4.774 1.00 39.81 86 THR A C 1
ATOM 677 O O . THR A 1 86 ? 6.448 -9.043 5.051 1.00 39.81 86 THR A O 1
ATOM 680 N N . ARG A 1 87 ? 4.731 -7.908 4.179 1.00 49.81 87 ARG A N 1
ATOM 681 C CA . ARG A 1 87 ? 5.578 -6.789 3.754 1.00 49.81 87 ARG A CA 1
ATOM 682 C C . ARG A 1 87 ? 5.584 -5.677 4.795 1.00 49.81 87 ARG A C 1
ATOM 684 O O . ARG A 1 87 ? 4.768 -4.762 4.767 1.00 49.81 87 ARG A O 1
ATOM 691 N N . ARG A 1 88 ? 6.503 -5.827 5.747 1.00 52.03 88 ARG A N 1
ATOM 692 C CA . ARG A 1 88 ? 6.885 -4.815 6.732 1.00 52.03 88 ARG A CA 1
ATOM 693 C C . ARG A 1 88 ? 7.598 -3.667 6.009 1.00 52.03 88 ARG A C 1
ATOM 695 O O . ARG A 1 88 ? 8.738 -3.806 5.594 1.00 52.03 88 ARG A O 1
ATOM 702 N N . LEU A 1 89 ? 6.907 -2.546 5.855 1.00 53.81 89 LEU A N 1
ATOM 703 C CA . LEU A 1 89 ? 7.373 -1.303 5.245 1.00 53.81 89 LEU A CA 1
ATOM 704 C C . LEU A 1 89 ? 8.609 -0.754 5.968 1.00 53.81 89 LEU A C 1
ATOM 706 O O . LEU A 1 89 ? 8.516 -0.418 7.144 1.00 53.81 89 LEU A O 1
ATOM 710 N N . LYS A 1 90 ? 9.760 -0.641 5.297 1.00 54.69 90 LYS A N 1
ATOM 711 C CA . LYS A 1 90 ? 11.073 -0.395 5.930 1.00 54.69 90 LYS A CA 1
ATOM 712 C C . LYS A 1 90 ? 11.145 0.768 6.918 1.00 54.69 90 LYS A C 1
ATOM 714 O O . LYS A 1 90 ? 11.897 0.688 7.883 1.00 54.69 90 LYS A O 1
ATOM 719 N N . SER A 1 91 ? 10.397 1.849 6.693 1.00 52.25 91 SER A N 1
ATOM 720 C CA . SER A 1 91 ? 10.502 3.033 7.555 1.00 52.25 91 SER A CA 1
ATOM 721 C C . SER A 1 91 ? 10.027 2.780 8.995 1.00 52.25 91 SER A C 1
ATOM 723 O O . SER A 1 91 ? 10.498 3.467 9.897 1.00 52.25 91 SER A O 1
ATOM 725 N N . PHE A 1 92 ? 9.176 1.769 9.228 1.00 51.59 92 PHE A N 1
ATOM 726 C CA . PHE A 1 92 ? 8.647 1.419 10.560 1.00 51.59 92 PHE A CA 1
ATOM 727 C C . PHE A 1 92 ? 8.243 -0.062 10.727 1.00 51.59 92 PHE A C 1
ATOM 729 O O . PHE A 1 92 ? 7.626 -0.435 11.724 1.00 51.59 92 PHE A O 1
ATOM 736 N N . GLU A 1 93 ? 8.567 -0.906 9.750 1.00 63.47 93 GLU A N 1
ATOM 737 C CA . GLU A 1 93 ? 8.056 -2.270 9.579 1.00 63.47 93 GLU A CA 1
ATOM 738 C C . GLU A 1 93 ? 6.521 -2.368 9.687 1.00 63.47 93 GLU A C 1
ATOM 740 O O . GLU A 1 93 ? 5.977 -3.288 10.298 1.00 63.47 93 GLU A O 1
ATOM 745 N N . LEU A 1 94 ? 5.816 -1.395 9.105 1.00 67.75 94 LEU A N 1
ATOM 746 C CA . LEU A 1 94 ? 4.350 -1.328 9.109 1.00 67.75 94 LEU A CA 1
ATOM 747 C C . LEU A 1 94 ? 3.758 -2.218 8.015 1.00 67.75 94 LEU A C 1
ATOM 749 O O . LEU A 1 94 ? 4.364 -2.390 6.965 1.00 67.75 94 LEU A O 1
ATOM 753 N N . THR A 1 95 ? 2.543 -2.720 8.190 1.00 77.06 95 THR A N 1
ATOM 754 C CA . THR A 1 95 ? 1.758 -3.214 7.048 1.00 77.06 95 THR A CA 1
ATOM 755 C C . THR A 1 95 ? 1.150 -2.036 6.273 1.00 77.06 95 THR A C 1
ATOM 757 O O . THR A 1 95 ? 0.973 -0.950 6.839 1.00 77.06 95 THR A O 1
ATOM 760 N N . PRO A 1 96 ? 0.768 -2.205 4.990 1.00 81.19 96 PRO A N 1
ATOM 761 C CA . PRO A 1 96 ? 0.095 -1.147 4.232 1.00 81.19 96 PRO A CA 1
ATOM 762 C C . PRO A 1 96 ? -1.143 -0.577 4.941 1.00 81.19 96 PRO A C 1
ATOM 764 O O . PRO A 1 96 ? -1.375 0.629 4.889 1.00 81.19 96 PRO A O 1
ATOM 767 N N . ILE A 1 97 ? -1.906 -1.424 5.647 1.00 87.06 97 ILE A N 1
ATOM 768 C CA . ILE A 1 97 ? -3.080 -1.010 6.431 1.00 87.06 97 ILE A CA 1
ATOM 769 C C . ILE A 1 97 ? -2.676 -0.133 7.619 1.00 87.06 97 ILE A C 1
ATOM 771 O O . ILE A 1 97 ? -3.288 0.910 7.833 1.00 87.06 97 ILE A O 1
ATOM 775 N N . GLN A 1 98 ? -1.626 -0.500 8.359 1.00 84.88 98 GLN A N 1
ATOM 776 C CA . GLN A 1 98 ? -1.135 0.317 9.473 1.00 84.88 98 GLN A CA 1
ATOM 777 C C . GLN A 1 98 ? -0.633 1.681 8.988 1.00 84.88 98 GLN A C 1
ATOM 779 O O . GLN A 1 98 ? -0.952 2.704 9.586 1.00 84.88 98 GLN A O 1
ATOM 784 N N . PHE A 1 99 ? 0.088 1.712 7.864 1.00 83.81 99 PHE A N 1
ATOM 785 C CA . PHE A 1 99 ? 0.567 2.961 7.277 1.00 83.81 99 PHE A CA 1
ATOM 786 C C . PHE A 1 99 ? -0.588 3.853 6.781 1.00 83.81 99 PHE A C 1
ATOM 788 O O . PHE A 1 99 ? -0.620 5.056 7.048 1.00 83.81 99 PHE A O 1
ATOM 795 N N . ALA A 1 100 ? -1.575 3.270 6.094 1.00 89.50 100 ALA A N 1
ATOM 796 C CA . ALA A 1 100 ? -2.740 3.997 5.595 1.00 89.50 100 ALA A CA 1
ATOM 797 C C . ALA A 1 100 ? -3.665 4.508 6.714 1.00 89.50 100 ALA A C 1
ATOM 799 O O . ALA A 1 100 ? -4.342 5.519 6.513 1.00 89.50 100 ALA A O 1
ATOM 800 N N . ALA A 1 101 ? -3.669 3.877 7.892 1.00 91.81 101 ALA A N 1
ATOM 801 C CA . ALA A 1 101 ? -4.529 4.263 9.010 1.00 91.81 101 ALA A CA 1
ATOM 802 C C . ALA A 1 101 ? -4.209 5.657 9.584 1.00 91.81 101 ALA A C 1
ATOM 804 O O . ALA A 1 101 ? -5.100 6.336 10.095 1.00 91.81 101 ALA A O 1
ATOM 805 N N . GLY A 1 102 ? -2.967 6.132 9.440 1.00 86.25 102 GLY A N 1
ATOM 806 C CA . GLY A 1 102 ? -2.596 7.510 9.788 1.00 86.25 102 GLY A CA 1
ATOM 807 C C . GLY A 1 102 ? -3.097 8.566 8.786 1.00 86.25 102 GLY A C 1
ATOM 808 O O . GLY A 1 102 ? -3.127 9.769 9.094 1.00 86.25 102 GLY A O 1
ATOM 809 N N . SER A 1 103 ? -3.503 8.140 7.585 1.00 86.38 103 SER A N 1
ATOM 810 C CA . SER A 1 103 ? -4.013 9.023 6.531 1.00 86.38 103 SER A CA 1
ATOM 811 C C . SER A 1 103 ? -5.456 9.472 6.800 1.00 86.38 103 SER A C 1
ATOM 813 O O . SER A 1 103 ? -6.133 8.994 7.709 1.00 86.38 103 SER A O 1
ATOM 815 N N . THR A 1 104 ? -5.948 10.433 6.019 1.00 87.38 104 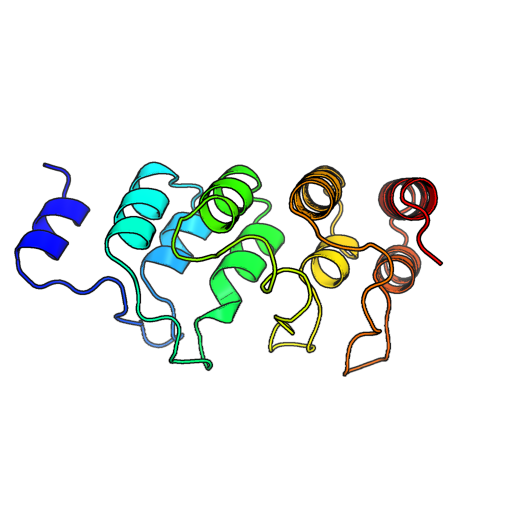THR A N 1
ATOM 816 C CA . THR A 1 104 ? -7.357 10.858 6.060 1.00 87.38 104 THR A CA 1
ATOM 817 C C . THR A 1 104 ? -8.234 10.117 5.054 1.00 87.38 104 THR A C 1
ATOM 819 O O . THR A 1 104 ? -9.457 10.221 5.141 1.00 87.38 104 THR A O 1
ATOM 822 N N . ASN A 1 105 ? -7.649 9.384 4.100 1.00 90.69 105 ASN A N 1
ATOM 823 C CA . ASN A 1 105 ? -8.415 8.734 3.046 1.00 90.69 105 ASN A CA 1
ATOM 824 C C . ASN A 1 105 ? -8.809 7.305 3.441 1.00 90.69 105 ASN A C 1
ATOM 826 O O . ASN A 1 105 ? -8.060 6.351 3.238 1.00 90.69 105 ASN A O 1
ATOM 830 N N . CYS A 1 106 ? -10.026 7.175 3.962 1.00 93.62 106 CYS A N 1
ATOM 831 C CA . CYS A 1 106 ? -10.628 5.901 4.353 1.00 93.62 106 CYS A CA 1
ATOM 832 C C . CYS A 1 106 ? -10.729 4.901 3.189 1.00 93.62 106 CYS A C 1
ATOM 834 O O . CYS A 1 106 ? -10.578 3.702 3.410 1.00 93.62 106 CYS A O 1
ATOM 836 N N . TYR A 1 107 ? -10.887 5.384 1.951 1.00 93.94 107 TYR A N 1
ATOM 837 C CA . TYR A 1 107 ? -11.001 4.531 0.764 1.00 93.94 107 TYR A CA 1
ATOM 838 C C . TYR A 1 107 ? -9.7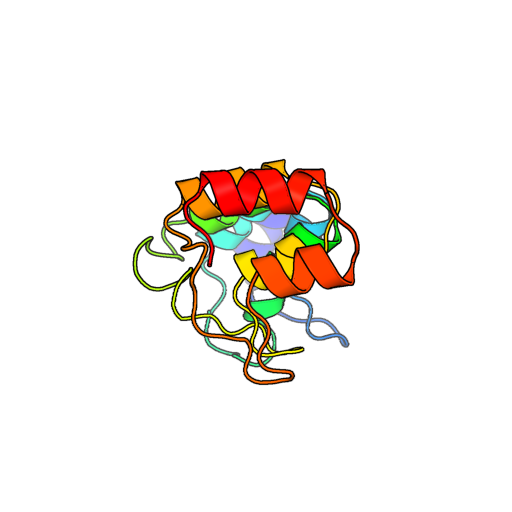70 3.641 0.559 1.00 93.94 107 TYR A C 1
ATOM 840 O O . TYR A 1 107 ? -9.882 2.503 0.113 1.00 93.94 107 TYR A O 1
ATOM 848 N N . ILE A 1 108 ? -8.583 4.122 0.943 1.00 92.00 108 ILE A N 1
ATOM 849 C CA . ILE A 1 108 ? -7.363 3.316 0.857 1.00 92.00 108 ILE A CA 1
ATOM 850 C C . ILE A 1 108 ? -7.445 2.108 1.800 1.00 92.00 108 ILE A C 1
ATOM 852 O O . ILE A 1 108 ? -7.061 1.015 1.397 1.00 92.00 108 ILE A O 1
ATOM 856 N N . ILE A 1 109 ? -7.977 2.258 3.020 1.00 92.56 109 ILE A N 1
ATOM 857 C CA . ILE A 1 109 ? -8.170 1.110 3.919 1.00 92.56 109 ILE A CA 1
ATOM 858 C C . ILE A 1 109 ? -9.196 0.136 3.345 1.00 92.56 109 ILE A C 1
ATOM 860 O O . ILE A 1 109 ? -8.947 -1.066 3.368 1.00 92.56 109 ILE A O 1
ATOM 864 N N . GLU A 1 110 ? -10.304 0.623 2.783 1.00 92.56 110 GLU A N 1
ATOM 865 C CA . GLU A 1 110 ? -11.305 -0.248 2.148 1.00 92.56 110 GLU A CA 1
ATOM 866 C C . GLU A 1 110 ? -10.686 -1.087 1.029 1.00 92.56 110 GLU A C 1
ATOM 868 O O . GLU A 1 110 ? -10.867 -2.304 1.002 1.00 92.56 110 GLU A O 1
ATOM 873 N N . LEU A 1 111 ? -9.897 -0.460 0.151 1.00 89.75 111 LEU A N 1
ATOM 874 C CA . LEU A 1 111 ? -9.175 -1.156 -0.913 1.00 89.75 111 LEU A CA 1
ATOM 875 C C . LEU A 1 111 ? -8.215 -2.209 -0.357 1.00 89.75 111 LEU A C 1
ATOM 877 O O . LEU A 1 111 ? -8.178 -3.337 -0.848 1.00 89.75 111 LEU A O 1
ATOM 881 N N . LEU A 1 112 ? -7.443 -1.863 0.673 1.00 87.56 112 LEU A N 1
ATOM 882 C CA . LEU A 1 112 ? -6.488 -2.786 1.278 1.00 87.56 112 LEU A CA 1
ATOM 883 C C . LEU A 1 112 ? -7.185 -3.986 1.938 1.00 87.56 112 LEU A C 1
ATOM 885 O O . LEU A 1 112 ? -6.730 -5.117 1.765 1.00 87.56 112 LEU A O 1
ATOM 889 N N . LEU A 1 113 ? -8.306 -3.768 2.632 1.00 88.44 113 LEU A N 1
ATOM 890 C CA . LEU A 1 113 ? -9.133 -4.833 3.212 1.00 88.44 113 LEU A CA 1
ATOM 891 C C . LEU A 1 113 ? -9.726 -5.738 2.118 1.00 88.44 113 LEU A C 1
ATOM 893 O O . LEU A 1 113 ? -9.631 -6.962 2.203 1.00 88.44 113 LEU A O 1
ATOM 897 N N . GLN A 1 114 ? -10.261 -5.153 1.040 1.00 87.94 114 GLN A N 1
ATOM 898 C CA . GLN A 1 114 ? -10.801 -5.898 -0.108 1.00 87.94 114 GLN A CA 1
ATOM 899 C C . GLN A 1 114 ? -9.748 -6.773 -0.804 1.00 87.94 114 GLN A C 1
ATOM 901 O O . GLN A 1 114 ? -10.091 -7.790 -1.408 1.00 87.94 114 GLN A O 1
ATOM 906 N N . ARG A 1 115 ? -8.466 -6.400 -0.717 1.00 81.88 115 ARG A N 1
ATOM 907 C CA . ARG A 1 115 ? -7.331 -7.142 -1.291 1.00 81.88 115 ARG A CA 1
ATOM 908 C C . ARG A 1 115 ? -6.629 -8.061 -0.293 1.00 81.88 115 ARG A C 1
ATOM 910 O O . ARG A 1 115 ? -5.504 -8.489 -0.538 1.00 81.88 115 ARG A O 1
ATOM 917 N N . GLY A 1 116 ? -7.311 -8.414 0.796 1.00 79.38 116 GLY A N 1
ATOM 918 C CA . GLY A 1 116 ? -6.855 -9.427 1.748 1.00 79.38 116 GLY A CA 1
ATOM 919 C C . GLY A 1 116 ? -5.957 -8.890 2.858 1.00 79.38 116 GLY A C 1
ATOM 920 O O . GLY A 1 116 ? -5.296 -9.679 3.532 1.00 79.38 116 GLY A O 1
ATOM 921 N N . GLY A 1 117 ? -5.911 -7.574 3.055 1.00 82.56 117 GLY A N 1
ATOM 922 C CA . GLY A 1 117 ? -5.335 -7.006 4.262 1.00 82.56 117 GLY A CA 1
ATOM 923 C C . GLY A 1 117 ? -6.202 -7.261 5.480 1.00 82.56 117 GLY A C 1
ATOM 924 O O . GLY A 1 117 ? -7.428 -7.267 5.387 1.00 82.56 117 GLY A O 1
ATOM 925 N N . HIS A 1 118 ? -5.557 -7.466 6.625 1.00 87.19 118 HIS A N 1
ATOM 926 C CA . HIS A 1 118 ? -6.254 -7.637 7.889 1.00 87.19 118 HIS A CA 1
ATOM 927 C C . HIS A 1 118 ? -6.172 -6.367 8.751 1.00 87.19 118 HIS A C 1
ATOM 929 O O . HIS A 1 118 ? -5.139 -5.701 8.785 1.00 87.19 118 HIS A O 1
ATOM 935 N N . PRO A 1 119 ? -7.245 -6.010 9.470 1.00 89.88 119 PRO A N 1
ATOM 936 C CA . PRO A 1 119 ? -7.219 -4.871 10.386 1.00 89.88 119 PRO A CA 1
ATOM 937 C C . PRO A 1 119 ? -6.365 -5.145 11.635 1.00 89.88 119 PRO A C 1
ATOM 939 O O . PRO A 1 119 ? -5.748 -4.226 12.169 1.00 89.88 119 PRO A O 1
ATOM 942 N N . ASN A 1 120 ? -6.263 -6.420 12.029 1.00 89.31 120 ASN A N 1
ATOM 943 C CA . ASN A 1 120 ? -5.516 -6.906 13.195 1.00 89.31 120 ASN A CA 1
ATOM 944 C C . ASN A 1 120 ? -4.157 -7.509 12.813 1.00 89.31 120 ASN A C 1
ATOM 946 O O . ASN A 1 120 ? -3.737 -8.525 13.365 1.00 89.31 120 ASN A O 1
ATOM 950 N N . GLU A 1 121 ? -3.480 -6.933 11.816 1.00 84.94 121 GLU A N 1
ATOM 951 C CA . GLU A 1 121 ? -2.087 -7.302 11.543 1.00 84.94 121 GLU A CA 1
ATOM 952 C C . GLU A 1 121 ? -1.223 -7.082 12.790 1.00 84.94 121 GLU A C 1
ATOM 954 O O . GLU A 1 121 ? -1.459 -6.152 13.569 1.00 84.94 121 GLU A O 1
ATOM 959 N N . ASN A 1 122 ? -0.198 -7.927 12.948 1.00 82.00 122 ASN A N 1
ATOM 960 C CA . ASN A 1 122 ? 0.722 -7.848 14.080 1.00 82.00 122 ASN A CA 1
ATOM 961 C C . ASN A 1 122 ? 1.241 -6.415 14.256 1.00 82.00 122 ASN A C 1
ATOM 963 O O . ASN A 1 122 ? 1.573 -5.776 13.253 1.00 82.00 122 ASN A O 1
ATOM 967 N N . PRO A 1 123 ? 1.365 -5.922 15.500 1.00 80.44 123 PRO A N 1
ATOM 968 C CA . PRO A 1 123 ? 1.807 -4.559 15.735 1.00 80.44 123 PRO A CA 1
ATOM 969 C C . PRO A 1 123 ? 3.138 -4.239 15.047 1.00 80.44 123 PRO A C 1
ATOM 971 O O . PRO A 1 123 ? 4.015 -5.103 14.939 1.00 80.44 123 PRO A O 1
ATOM 974 N N . ALA A 1 124 ? 3.280 -2.988 14.605 1.00 74.81 124 ALA A N 1
ATOM 975 C CA . ALA A 1 124 ? 4.498 -2.493 13.972 1.00 74.81 124 ALA A CA 1
ATOM 976 C C . ALA A 1 124 ? 5.730 -2.778 14.841 1.00 74.81 124 ALA A C 1
ATOM 978 O O . ALA A 1 124 ? 5.680 -2.615 16.062 1.00 74.81 124 ALA A O 1
ATOM 979 N N . TYR A 1 125 ? 6.852 -3.161 14.231 1.00 71.12 125 TYR A N 1
ATOM 980 C CA . TYR A 1 125 ? 8.070 -3.481 14.987 1.00 71.12 125 TYR A CA 1
ATOM 981 C C . TYR A 1 125 ? 8.557 -2.297 15.827 1.00 71.12 125 TYR A C 1
ATOM 983 O O . TYR A 1 125 ? 8.932 -2.454 16.989 1.00 71.12 125 TYR A O 1
ATOM 991 N N . TYR A 1 126 ? 8.493 -1.094 15.253 1.00 66.25 126 TYR A N 1
ATOM 992 C CA . TYR A 1 126 ? 8.810 0.138 15.957 1.00 66.25 126 TYR A CA 1
ATOM 993 C C . TYR A 1 126 ? 7.541 0.760 16.538 1.00 66.25 126 TYR A C 1
ATOM 995 O O . TYR A 1 126 ? 6.596 1.085 15.825 1.00 66.25 126 TYR A O 1
ATOM 1003 N N . GLY A 1 127 ? 7.519 0.935 17.860 1.00 71.50 127 GLY A N 1
ATOM 1004 C CA . GLY A 1 127 ? 6.402 1.561 18.572 1.00 71.50 127 GLY A CA 1
ATOM 1005 C C . GLY A 1 127 ? 5.193 0.654 18.815 1.00 71.50 127 GLY A C 1
ATOM 1006 O O . GLY A 1 127 ? 4.317 1.055 19.577 1.00 71.50 127 GLY A O 1
ATOM 1007 N N . GLY A 1 128 ? 5.148 -0.556 18.242 1.00 77.56 128 GLY A N 1
ATOM 1008 C CA . GLY A 1 128 ? 4.153 -1.572 18.592 1.00 77.56 128 GLY A CA 1
ATOM 1009 C C . GLY A 1 128 ? 2.722 -1.192 18.229 1.00 77.56 128 GLY A C 1
ATOM 1010 O O . GLY A 1 128 ? 1.808 -1.588 18.945 1.00 77.56 128 GLY A O 1
ATOM 1011 N N . ARG A 1 129 ? 2.513 -0.395 17.175 1.00 83.69 129 ARG A N 1
ATOM 1012 C CA . ARG A 1 129 ? 1.184 0.138 16.858 1.00 83.69 129 ARG A CA 1
ATOM 1013 C C . ARG A 1 129 ? 0.404 -0.742 15.897 1.00 83.69 129 ARG A C 1
ATOM 1015 O O . ARG A 1 129 ? 0.927 -1.140 14.857 1.00 83.69 129 ARG A O 1
ATOM 1022 N N . THR A 1 130 ? -0.857 -0.999 16.229 1.00 91.31 130 THR A N 1
ATOM 1023 C CA . THR A 1 130 ? -1.863 -1.515 15.290 1.00 91.31 130 THR A CA 1
ATOM 1024 C C . THR A 1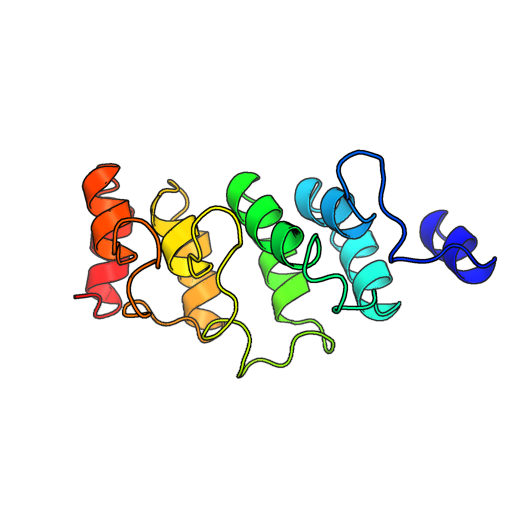 130 ? -2.424 -0.381 14.427 1.00 91.31 130 THR A C 1
ATOM 1026 O O . THR A 1 130 ? -2.210 0.802 14.704 1.00 91.31 130 THR A O 1
ATOM 1029 N N . ALA A 1 131 ? -3.175 -0.722 13.378 1.00 91.25 131 ALA A N 1
ATOM 1030 C CA . ALA A 1 131 ? -3.823 0.273 12.525 1.00 91.25 131 ALA A CA 1
ATOM 1031 C C . ALA A 1 131 ? -4.813 1.145 13.314 1.00 91.25 131 ALA A C 1
ATOM 1033 O O . ALA A 1 131 ? -4.851 2.363 13.144 1.00 91.25 131 ALA A O 1
ATOM 1034 N N . LEU A 1 132 ? -5.563 0.532 14.235 1.00 94.69 132 LEU A N 1
ATOM 1035 C CA . LEU A 1 132 ? -6.503 1.240 15.100 1.00 94.69 132 LEU A CA 1
ATOM 1036 C C . LEU A 1 132 ? -5.786 2.238 16.018 1.00 94.69 132 LEU A C 1
ATOM 1038 O O . LEU A 1 132 ? -6.232 3.376 16.162 1.00 94.69 132 LEU A O 1
ATOM 1042 N N . GLN A 1 133 ? -4.645 1.844 16.589 1.00 92.44 133 GLN A N 1
ATOM 1043 C CA . GLN A 1 133 ? -3.835 2.715 17.443 1.00 92.44 133 GLN A CA 1
ATOM 1044 C C . GLN A 1 133 ? -3.225 3.889 16.668 1.00 92.44 133 GLN A C 1
ATOM 1046 O O . GLN A 1 133 ? -3.219 5.009 17.179 1.00 92.44 133 GLN A O 1
ATOM 1051 N N . GLU A 1 134 ? -2.757 3.670 15.437 1.00 90.94 134 GLU A N 1
ATOM 1052 C CA . GLU A 1 134 ? -2.254 4.752 14.581 1.00 90.94 134 GLU A CA 1
ATOM 1053 C C . GLU A 1 134 ? -3.373 5.750 14.225 1.00 90.94 134 GLU A C 1
ATOM 1055 O O . GLU A 1 134 ? -3.201 6.963 14.375 1.00 90.94 134 GLU A O 1
ATOM 1060 N N . ALA A 1 135 ? -4.560 5.263 13.844 1.00 93.94 135 ALA A N 1
ATOM 1061 C CA . ALA A 1 135 ? -5.722 6.116 13.585 1.00 93.94 135 ALA A CA 1
ATOM 1062 C C . ALA A 1 135 ? -6.149 6.916 14.831 1.00 93.94 135 ALA A C 1
ATOM 1064 O O . ALA A 1 135 ? -6.476 8.104 14.723 1.00 93.94 135 ALA A O 1
ATOM 1065 N N . ALA A 1 136 ? -6.116 6.286 16.011 1.00 94.31 136 ALA A N 1
ATOM 1066 C CA . ALA A 1 136 ? -6.426 6.916 17.291 1.00 94.31 136 ALA A CA 1
ATOM 1067 C C . ALA A 1 136 ? -5.417 8.010 17.660 1.00 94.31 136 ALA A C 1
ATOM 1069 O O . ALA A 1 136 ? -5.825 9.121 18.000 1.00 94.31 136 ALA A O 1
ATOM 1070 N N . GLU A 1 137 ? -4.115 7.743 17.528 1.00 91.56 137 GLU A N 1
ATOM 1071 C CA . GLU A 1 137 ? -3.066 8.730 17.810 1.00 91.56 137 GLU A CA 1
ATOM 1072 C C . GLU A 1 137 ? -3.196 9.969 16.911 1.00 91.56 137 GLU A C 1
ATOM 1074 O O . GLU A 1 137 ? -3.042 11.102 17.370 1.00 91.56 137 GLU A O 1
ATOM 1079 N N . LYS A 1 138 ? -3.530 9.773 15.631 1.00 90.56 138 LYS A N 1
ATOM 1080 C CA . LYS A 1 138 ? -3.741 10.867 14.671 1.00 90.56 138 LYS A CA 1
ATOM 1081 C C . LYS A 1 138 ? -5.133 11.513 14.756 1.00 90.56 138 LYS A C 1
ATOM 1083 O O . LYS A 1 138 ? -5.417 12.423 13.973 1.00 90.56 138 LYS A O 1
ATOM 1088 N N . GLY A 1 139 ? -6.011 11.055 15.654 1.00 93.88 139 GLY A N 1
ATOM 1089 C CA . GLY A 1 139 ? -7.371 11.580 15.830 1.00 93.88 139 GLY A CA 1
ATOM 1090 C C . GLY A 1 139 ? -8.287 11.378 14.615 1.00 93.88 139 GLY A C 1
ATOM 1091 O O . GLY A 1 139 ? -9.166 12.201 14.343 1.00 93.88 139 GLY A O 1
ATOM 1092 N N . ARG A 1 140 ? -8.076 10.315 13.830 1.00 94.50 140 ARG A N 1
ATOM 1093 C CA . ARG A 1 140 ? -8.803 10.044 12.579 1.00 94.50 140 ARG A CA 1
ATOM 1094 C C . ARG A 1 140 ? -10.132 9.340 12.855 1.00 94.50 140 ARG A C 1
ATOM 1096 O O . ARG A 1 140 ? -10.277 8.158 12.578 1.00 94.50 140 ARG A O 1
ATOM 1103 N N . MET A 1 141 ? -11.125 10.069 13.363 1.00 94.94 141 MET A N 1
ATOM 1104 C CA . MET A 1 141 ? -12.409 9.486 13.797 1.00 94.94 141 MET A CA 1
ATOM 1105 C C . MET A 1 141 ? -13.103 8.613 12.740 1.00 94.94 141 MET A C 1
ATOM 1107 O O . MET A 1 141 ? -13.529 7.509 13.058 1.00 94.94 141 MET A O 1
ATOM 1111 N N . ALA A 1 142 ? -13.171 9.062 11.482 1.00 95.56 142 ALA A N 1
ATOM 1112 C CA . ALA A 1 142 ? -13.763 8.264 10.403 1.00 95.56 142 ALA A CA 1
ATOM 1113 C C . ALA A 1 142 ? -12.990 6.956 10.152 1.00 95.56 142 ALA A C 1
ATOM 1115 O O . ALA A 1 142 ? -13.599 5.911 9.941 1.00 95.56 142 ALA A O 1
ATOM 1116 N N . MET A 1 143 ? -11.658 7.005 10.248 1.00 95.75 143 MET A N 1
ATOM 1117 C CA . MET A 1 143 ? -10.792 5.837 10.095 1.00 95.75 143 MET A CA 1
ATOM 1118 C C . MET A 1 143 ? -10.961 4.857 11.257 1.00 95.75 143 MET A C 1
ATOM 1120 O O . MET A 1 143 ? -11.033 3.655 11.037 1.00 95.75 143 MET A O 1
ATOM 1124 N N . ILE A 1 144 ? -11.075 5.369 12.487 1.00 96.31 144 ILE A N 1
ATOM 1125 C CA . ILE A 1 144 ? -11.356 4.565 13.683 1.00 96.31 144 ILE A CA 1
ATOM 1126 C C . ILE A 1 144 ? -12.682 3.826 13.505 1.00 96.31 144 ILE A C 1
ATOM 1128 O O . ILE A 1 144 ? -12.724 2.612 13.663 1.00 96.31 144 ILE A O 1
ATOM 1132 N N . SER A 1 145 ? -13.753 4.531 13.126 1.00 96.38 145 SER A N 1
ATOM 1133 C CA . SER A 1 145 ? -15.055 3.902 12.880 1.00 96.38 145 SER A CA 1
ATOM 1134 C C . SER A 1 145 ? -14.985 2.835 11.790 1.00 96.38 145 SER A C 1
ATOM 1136 O O . SER A 1 145 ? -15.569 1.768 11.949 1.00 96.38 145 SER A O 1
ATOM 1138 N N . LEU A 1 146 ? -14.256 3.098 10.704 1.00 96.69 146 LEU A N 1
ATOM 1139 C CA . LEU A 1 146 ? -14.073 2.136 9.621 1.00 96.69 146 LEU A CA 1
ATOM 1140 C C . LEU A 1 146 ? -13.331 0.882 10.091 1.00 96.69 146 LEU A C 1
ATOM 1142 O O . LEU A 1 146 ? -13.793 -0.225 9.830 1.00 96.69 146 LEU A O 1
ATOM 1146 N N . LEU A 1 147 ? -12.212 1.047 10.797 1.00 96.12 147 LEU A N 1
ATOM 1147 C CA . LEU A 1 147 ? -11.413 -0.066 11.308 1.00 96.12 147 LEU A CA 1
ATOM 1148 C C . LEU A 1 147 ? -12.202 -0.897 12.330 1.00 96.12 147 LEU A C 1
ATOM 1150 O O . LEU A 1 147 ? -12.197 -2.118 12.233 1.00 96.12 147 LEU A O 1
ATOM 1154 N N . LEU A 1 148 ? -12.944 -0.263 13.244 1.00 96.50 148 LEU A N 1
ATOM 1155 C CA . LEU A 1 148 ? -13.815 -0.965 14.197 1.00 96.50 148 LEU A CA 1
ATOM 1156 C C . LEU A 1 148 ? -14.933 -1.749 13.494 1.00 96.50 148 LEU A C 1
ATOM 1158 O O . LEU A 1 148 ? -15.225 -2.875 13.879 1.00 96.50 148 LEU A O 1
ATOM 1162 N N . ASN A 1 149 ? -15.529 -1.191 12.435 1.00 96.56 149 ASN A N 1
ATOM 1163 C CA . ASN A 1 149 ? -16.513 -1.906 11.614 1.00 96.56 149 ASN A CA 1
ATOM 1164 C C . ASN A 1 149 ? -15.902 -3.083 10.836 1.00 96.56 149 ASN A C 1
ATOM 1166 O O . ASN A 1 149 ? -16.639 -3.944 10.363 1.00 96.56 149 ASN A O 1
ATOM 1170 N N . ALA A 1 150 ? -14.578 -3.101 10.680 1.00 94.38 150 ALA A N 1
ATOM 1171 C CA . ALA A 1 150 ? -13.821 -4.213 10.122 1.00 94.38 150 ALA A CA 1
ATOM 1172 C C . ALA A 1 150 ? -13.294 -5.172 11.212 1.00 94.38 150 ALA A C 1
ATOM 1174 O O . ALA A 1 150 ? -12.392 -5.956 10.933 1.00 94.38 150 ALA A O 1
ATOM 1175 N N . ASP A 1 151 ? -13.835 -5.114 12.434 1.00 94.62 151 ASP A N 1
ATOM 1176 C CA . ASP A 1 151 ? -13.433 -5.926 13.590 1.00 94.62 151 ASP A CA 1
ATOM 1177 C C . ASP A 1 151 ? -11.985 -5.676 14.063 1.00 94.62 151 ASP A C 1
ATOM 1179 O O . ASP A 1 151 ? -11.311 -6.588 14.548 1.00 94.62 151 ASP A O 1
ATOM 1183 N N . ALA A 1 152 ? -11.479 -4.442 13.917 1.00 92.88 152 ALA A N 1
ATOM 1184 C CA . ALA A 1 152 ? -10.199 -4.054 14.509 1.00 92.88 152 ALA A CA 1
ATOM 1185 C C . ALA A 1 152 ? -10.268 -4.001 16.048 1.00 92.88 152 ALA A C 1
ATOM 1187 O O . ALA A 1 152 ? -11.219 -3.431 16.590 1.00 92.88 152 ALA A O 1
ATOM 1188 N N . GLU A 1 153 ? -9.234 -4.503 16.734 1.00 86.88 153 GLU A N 1
ATOM 1189 C CA . GLU A 1 153 ? -9.090 -4.489 18.206 1.00 86.88 153 GLU A CA 1
ATOM 1190 C C . GLU A 1 153 ? -7.761 -3.893 18.710 1.00 86.88 153 GLU A C 1
ATOM 1192 O O . GLU A 1 153 ? -6.742 -3.910 17.974 1.00 86.88 153 GLU A O 1
#